Protein AF-A0A7S4N3E9-F1 (afdb_monomer_lite)

InterPro domains:
  IPR000254 Cellulose-binding domain [PS51164] (16-61)
  IPR000254 Cellulose-binding domain [PS51164] (66-111)
  IPR000254 Cellulose-binding domain [SM00236] (19-61)
  IPR000254 Cellulose-binding domain [SM00236] (69-111)

Secondary structure (DSSP, 8-state):
----------PPPTTSSBPTTSEEE-B-TT-PBTT-STT---SB-TTEEEEEEETTEEEEEEPP---SPTT-EEESB-TTS-BSSGGGT------TTEEEEEEETTEEEEEE-----------------

Foldseek 3Di:
DDDDPDPPDCWPDPQQADEAFAFQWAADPVRHIFPPDPNGHNAYTPQWGFADPDRHTTTTYGDDDQPADQFGWQWAADPVRHTQPVVVVHHNDDPPQWDFADDDNHTTTTDGPPPPPPDPPPPPDDDDD

Sequence (129 aa):
STYYSQCKADAPTPGQCSLAYAQCGGQDATGKPWGTNSTEKTCCIPGYHCSVTNKYYSGCSPDPVCTNARYGQCGGTDSKGLPWTKANDHDDCCPPSQKCVYESQYFSQCKPNITATTLQYVPVLREVA

pLDDT: mean 82.73, std 20.17, range [36.84, 98.12]

Radius of gyration: 20.87 Å; chains: 1; bounding box: 65×39×54 Å

Organism: NCBI:txid72548

Structure (mmCIF, N/CA/C/O backbone):
data_AF-A0A7S4N3E9-F1
#
_entry.id   AF-A0A7S4N3E9-F1
#
loop_
_atom_site.group_PDB
_atom_site.id
_atom_site.type_symbol
_atom_site.label_atom_id
_atom_site.label_alt_id
_atom_site.label_comp_id
_atom_site.label_asym_id
_atom_site.label_entity_id
_atom_site.label_seq_id
_atom_site.pdbx_PDB_ins_code
_atom_site.Cartn_x
_atom_site.Cartn_y
_atom_site.Cartn_z
_atom_site.occupancy
_atom_site.B_iso_or_equiv
_atom_site.auth_seq_id
_atom_site.auth_comp_id
_atom_site.auth_asym_id
_atom_site.auth_atom_id
_atom_site.pdbx_PDB_model_num
ATOM 1 N N . SER A 1 1 ? -30.203 -29.298 -11.337 1.00 44.00 1 SER A N 1
ATOM 2 C CA . SER A 1 1 ? -28.755 -29.124 -11.142 1.00 44.00 1 SER A CA 1
ATOM 3 C C . SER A 1 1 ? -28.386 -27.654 -11.156 1.00 44.00 1 SER A C 1
ATOM 5 O O . SER A 1 1 ? -28.650 -26.980 -12.140 1.00 44.00 1 SER A O 1
ATOM 7 N N . THR A 1 2 ? -27.881 -27.186 -10.010 1.00 42.59 2 THR A N 1
ATOM 8 C CA . THR A 1 2 ? -26.828 -26.166 -9.819 1.00 42.59 2 THR A CA 1
ATOM 9 C C . THR A 1 2 ? -26.803 -24.925 -10.726 1.00 42.59 2 THR A C 1
ATOM 11 O O . THR A 1 2 ? -26.042 -24.850 -11.686 1.00 42.59 2 THR A O 1
ATOM 14 N N . TYR A 1 3 ? -27.522 -23.877 -10.312 1.00 49.28 3 TYR A N 1
ATOM 15 C CA . TYR A 1 3 ? -27.168 -22.490 -10.633 1.00 49.28 3 TYR A CA 1
ATOM 16 C C . TYR A 1 3 ? -26.066 -22.034 -9.666 1.00 49.28 3 TYR A C 1
ATOM 18 O O . TYR A 1 3 ? -26.352 -21.657 -8.533 1.00 49.28 3 TYR A O 1
ATOM 26 N N . TYR A 1 4 ? -24.803 -22.104 -10.086 1.00 53.81 4 TYR A N 1
ATOM 27 C CA . TYR A 1 4 ? -23.694 -21.471 -9.368 1.00 53.81 4 TYR A CA 1
ATOM 28 C C . TYR A 1 4 ? -23.334 -20.172 -10.098 1.00 53.81 4 TYR A C 1
ATOM 30 O O . TYR A 1 4 ? -22.667 -20.190 -11.132 1.00 53.81 4 TYR A O 1
ATOM 38 N N . SER A 1 5 ? -23.831 -19.039 -9.598 1.00 60.03 5 SER A N 1
ATOM 39 C CA . SER A 1 5 ? -23.453 -17.710 -10.080 1.00 60.03 5 SER A CA 1
ATOM 40 C C . SER A 1 5 ? -22.094 -17.338 -9.492 1.00 60.03 5 SER A C 1
ATOM 42 O O . SER A 1 5 ? -22.009 -16.740 -8.420 1.00 60.03 5 SER A O 1
ATOM 44 N N . GLN A 1 6 ? -21.017 -17.724 -10.168 1.00 65.69 6 GLN A N 1
ATOM 45 C CA . GLN A 1 6 ? -19.690 -17.212 -9.837 1.00 65.69 6 GLN A CA 1
ATOM 46 C C . GLN A 1 6 ? -19.589 -15.775 -10.348 1.00 65.69 6 GLN A C 1
ATOM 48 O O . GLN A 1 6 ? -19.851 -15.509 -11.524 1.00 65.69 6 GLN A O 1
ATOM 53 N N . CYS A 1 7 ? -19.225 -14.850 -9.461 1.00 55.78 7 CYS A N 1
ATOM 54 C CA . CYS A 1 7 ? -18.885 -13.482 -9.824 1.00 55.78 7 CYS A CA 1
ATOM 55 C C . CYS A 1 7 ? -17.685 -13.537 -10.776 1.00 55.78 7 CYS A C 1
ATOM 57 O O . CYS A 1 7 ? -16.570 -13.834 -10.347 1.00 55.78 7 CYS A O 1
ATOM 59 N N . LYS A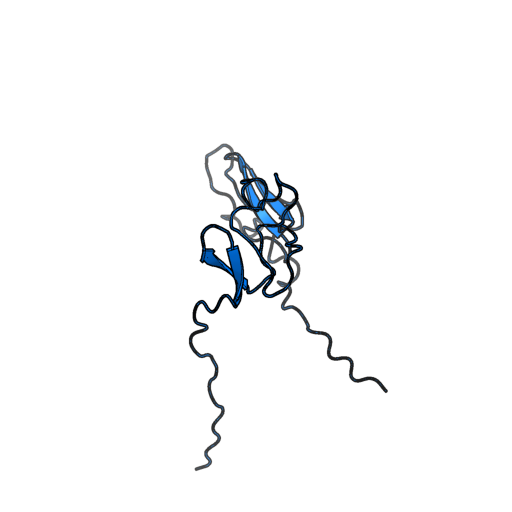 1 8 ? -17.892 -13.277 -12.071 1.00 45.22 8 LYS A N 1
ATOM 60 C CA . LYS A 1 8 ? -16.773 -12.963 -12.958 1.00 45.22 8 LYS A CA 1
ATOM 61 C C . LYS A 1 8 ? -16.251 -11.603 -12.515 1.00 45.22 8 LYS A C 1
ATOM 63 O O . LYS A 1 8 ? -16.899 -10.595 -12.765 1.00 45.22 8 LYS A O 1
ATOM 68 N N . ALA A 1 9 ? -15.128 -11.583 -11.805 1.00 51.72 9 ALA A N 1
ATOM 69 C CA . ALA A 1 9 ? -14.353 -10.359 -11.714 1.00 51.72 9 ALA A CA 1
ATOM 70 C C . ALA A 1 9 ? -13.997 -9.953 -13.150 1.00 51.72 9 ALA A C 1
ATOM 72 O O . ALA A 1 9 ? -13.551 -10.808 -13.923 1.00 51.72 9 ALA A O 1
ATOM 73 N N . ASP A 1 10 ? -14.215 -8.688 -13.503 1.00 48.03 10 ASP A N 1
ATOM 74 C CA . ASP A 1 10 ? -13.700 -8.098 -14.735 1.00 48.03 10 ASP A CA 1
ATOM 75 C C . ASP A 1 10 ? -12.171 -8.066 -14.635 1.00 48.03 10 ASP A C 1
ATOM 77 O O . ASP A 1 10 ? -11.550 -7.064 -14.283 1.00 48.03 10 ASP A O 1
ATOM 81 N N . ALA A 1 11 ? -11.544 -9.222 -14.845 1.00 53.12 11 ALA A N 1
ATOM 82 C CA . ALA A 1 11 ? -10.108 -9.304 -14.977 1.00 53.12 11 ALA A CA 1
ATOM 83 C C . ALA A 1 11 ? -9.729 -8.510 -16.236 1.00 53.12 11 ALA A C 1
ATOM 85 O O . ALA A 1 11 ? -10.369 -8.694 -17.278 1.00 53.12 11 ALA A O 1
ATOM 86 N N . PRO A 1 12 ? -8.703 -7.643 -16.178 1.00 54.03 12 PRO A N 1
ATOM 87 C CA . PRO A 1 12 ? -8.175 -7.031 -17.380 1.00 54.03 12 PRO A CA 1
ATOM 88 C C . PRO A 1 12 ? -7.803 -8.141 -18.363 1.00 54.03 12 PRO A C 1
ATOM 90 O O . PRO A 1 12 ? -7.282 -9.194 -17.980 1.00 54.03 12 PRO A O 1
ATOM 93 N N . THR A 1 13 ? -8.109 -7.905 -19.633 1.00 57.41 13 THR A N 1
ATOM 94 C CA . THR A 1 13 ? -7.823 -8.827 -20.734 1.00 57.41 13 THR A CA 1
ATOM 95 C C . THR A 1 13 ? -6.352 -9.261 -20.646 1.00 57.41 13 THR A C 1
ATOM 97 O O . THR A 1 13 ? -5.493 -8.396 -20.423 1.00 57.41 13 THR A O 1
ATOM 100 N N . PRO A 1 14 ? -6.023 -10.560 -20.801 1.00 57.16 14 PRO A N 1
ATOM 101 C CA . PRO A 1 14 ? -4.641 -11.029 -20.763 1.00 57.16 14 PRO A CA 1
ATOM 102 C C . PRO A 1 14 ? -3.727 -10.152 -21.630 1.00 57.16 14 PRO A C 1
ATOM 104 O O . PRO A 1 14 ? -3.979 -9.966 -22.818 1.00 57.16 14 PRO A O 1
ATOM 107 N N . GLY A 1 15 ? -2.692 -9.568 -21.016 1.00 68.06 15 GLY A N 1
ATOM 108 C CA . GLY A 1 15 ? -1.733 -8.685 -21.691 1.00 68.06 15 GLY A CA 1
ATOM 109 C C . GLY A 1 15 ? -2.024 -7.178 -21.627 1.00 68.06 15 GLY A C 1
ATOM 110 O O . GLY A 1 15 ? -1.258 -6.405 -22.200 1.00 68.06 15 GLY A O 1
ATOM 111 N N . GLN A 1 16 ? -3.075 -6.724 -20.934 1.00 85.69 16 GLN A N 1
ATOM 112 C CA . GLN A 1 16 ? -3.323 -5.283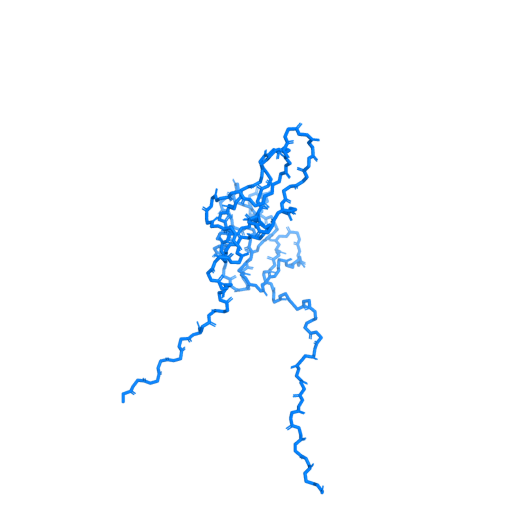 -20.747 1.00 85.69 16 GLN A CA 1
ATOM 113 C C . GLN A 1 16 ? -2.474 -4.644 -19.641 1.00 85.69 16 GLN A C 1
ATOM 115 O O . GLN A 1 16 ? -2.120 -3.474 -19.761 1.00 85.69 16 GLN A O 1
ATOM 120 N N . CYS A 1 17 ? -2.111 -5.406 -18.608 1.00 91.94 17 CYS A N 1
ATOM 121 C CA . CYS A 1 17 ? -1.322 -4.931 -17.471 1.00 91.94 17 CYS A CA 1
ATOM 122 C C . CYS A 1 17 ? -0.100 -5.819 -17.211 1.00 91.94 17 CYS A C 1
ATOM 124 O O . CYS A 1 17 ? -0.069 -6.981 -17.622 1.00 91.94 17 CYS A O 1
ATOM 126 N N . SER A 1 18 ? 0.899 -5.262 -16.524 1.00 94.31 18 SER A N 1
ATOM 127 C CA . SER A 1 18 ? 2.096 -5.975 -16.081 1.00 94.31 18 SER A CA 1
ATOM 128 C C . SER A 1 18 ? 1.734 -7.115 -15.133 1.00 94.31 18 SER A C 1
ATOM 130 O O . SER A 1 18 ? 0.832 -6.999 -14.298 1.00 94.31 18 SER A O 1
ATOM 132 N N . LEU A 1 19 ? 2.451 -8.229 -15.279 1.00 94.31 19 LEU A N 1
ATOM 133 C CA . LEU A 1 19 ? 2.299 -9.407 -14.430 1.00 94.31 19 LEU A CA 1
ATOM 134 C C . LEU A 1 19 ? 2.792 -9.138 -13.002 1.00 94.31 19 LEU A C 1
ATOM 136 O O . LEU A 1 19 ? 3.486 -8.155 -12.738 1.00 94.31 19 LEU A O 1
ATOM 140 N N . ALA A 1 20 ? 2.469 -10.060 -12.096 1.00 93.81 20 ALA A N 1
ATOM 141 C CA . ALA A 1 20 ? 3.029 -10.100 -10.752 1.00 93.81 20 ALA A CA 1
ATOM 142 C C . ALA A 1 20 ? 4.554 -9.907 -10.782 1.00 93.81 20 ALA A C 1
ATOM 144 O O . ALA A 1 20 ? 5.247 -10.575 -11.551 1.00 93.81 20 ALA A O 1
ATOM 145 N N . TYR A 1 21 ? 5.059 -8.991 -9.952 1.00 95.12 21 TYR A N 1
ATOM 146 C CA . TYR A 1 21 ? 6.481 -8.658 -9.804 1.00 95.12 21 TYR A CA 1
ATOM 147 C C . TYR A 1 21 ? 7.173 -8.064 -11.040 1.00 95.12 21 TYR A C 1
ATOM 149 O O . TYR A 1 21 ? 8.343 -7.698 -10.950 1.00 95.12 21 TYR A O 1
ATOM 157 N N . ALA A 1 22 ? 6.481 -7.924 -12.174 1.00 96.25 22 ALA A N 1
ATOM 158 C CA . ALA A 1 22 ? 7.036 -7.313 -13.375 1.00 96.25 22 ALA A CA 1
ATOM 159 C C . ALA A 1 22 ? 7.120 -5.784 -13.249 1.00 96.25 22 ALA A C 1
ATOM 161 O O . ALA A 1 22 ? 6.416 -5.167 -12.445 1.00 96.25 22 ALA A O 1
ATOM 162 N N . GLN A 1 23 ? 7.957 -5.165 -14.085 1.00 96.56 23 GLN A N 1
ATOM 163 C CA . GLN A 1 23 ? 8.088 -3.712 -14.139 1.00 96.56 23 GLN A CA 1
ATOM 164 C C . GLN A 1 23 ? 6.791 -3.054 -14.626 1.00 96.56 23 GLN A C 1
ATOM 166 O O . GLN A 1 23 ? 6.176 -3.492 -15.599 1.00 96.56 23 GLN A O 1
ATOM 171 N N . CYS A 1 24 ? 6.397 -1.979 -13.959 1.00 96.69 24 CYS A N 1
ATOM 172 C CA . CYS A 1 24 ?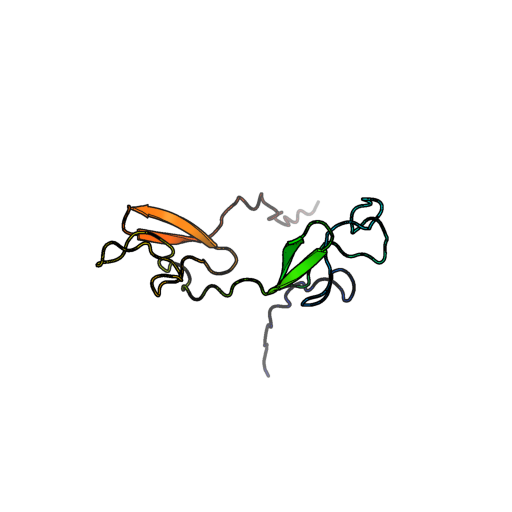 5.217 -1.172 -14.266 1.00 96.69 24 CYS A CA 1
ATOM 173 C C . CYS A 1 24 ? 5.521 0.335 -14.296 1.00 96.69 24 CYS A C 1
ATOM 175 O O . CYS A 1 24 ? 4.634 1.143 -14.552 1.00 96.69 24 CYS A O 1
ATOM 177 N N . GLY A 1 25 ? 6.764 0.741 -14.031 1.00 97.06 25 GLY A N 1
ATOM 178 C CA . GLY A 1 25 ? 7.155 2.146 -14.003 1.00 97.06 25 GLY A CA 1
ATOM 179 C C . GLY A 1 25 ? 8.664 2.346 -13.892 1.00 97.06 25 GLY A C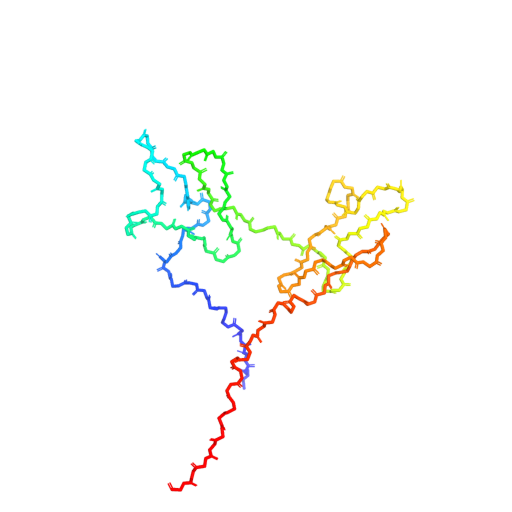 1
ATOM 180 O O . GLY A 1 25 ? 9.432 1.381 -13.845 1.00 97.06 25 GLY A O 1
ATOM 181 N N . GLY A 1 26 ? 9.077 3.612 -13.838 1.00 96.75 26 GLY A N 1
ATOM 182 C CA . GLY A 1 26 ? 10.475 4.041 -13.792 1.00 96.75 26 GLY A CA 1
ATOM 183 C C . GLY A 1 26 ? 10.860 4.881 -15.008 1.00 96.75 26 GLY A C 1
ATOM 184 O O . GLY A 1 26 ? 9.998 5.412 -15.710 1.00 96.75 26 GLY A O 1
ATOM 185 N N . GLN A 1 27 ? 12.159 4.990 -15.262 1.00 96.88 27 GLN A N 1
ATOM 186 C CA . GLN A 1 27 ? 12.722 5.648 -16.439 1.00 96.88 27 GLN A CA 1
ATOM 187 C C . GLN A 1 27 ? 13.954 4.886 -16.935 1.00 96.88 27 GLN A C 1
ATOM 189 O O . GLN A 1 27 ? 14.565 4.137 -16.174 1.00 96.88 27 GLN A O 1
ATOM 194 N N . ASP A 1 28 ? 14.348 5.092 -18.188 1.00 93.62 28 ASP A N 1
ATOM 195 C CA . ASP A 1 28 ? 15.593 4.537 -18.720 1.00 93.62 28 ASP A CA 1
ATOM 196 C C . ASP A 1 28 ? 16.827 5.409 -18.392 1.00 93.62 28 ASP A C 1
ATOM 198 O O . ASP A 1 28 ? 16.749 6.433 -17.702 1.00 93.62 28 ASP A O 1
ATOM 202 N N . ALA A 1 29 ? 18.000 5.004 -18.889 1.00 93.50 29 ALA A N 1
ATOM 203 C CA . ALA A 1 29 ? 19.258 5.725 -18.676 1.00 93.50 29 ALA A CA 1
ATOM 204 C C . ALA A 1 29 ? 19.270 7.144 -19.281 1.00 93.50 29 ALA A C 1
ATOM 206 O O . ALA A 1 29 ? 20.017 7.997 -18.806 1.00 93.50 29 ALA A O 1
ATOM 207 N N . THR A 1 30 ? 18.439 7.404 -20.294 1.00 95.00 30 THR A N 1
ATOM 208 C CA . THR A 1 30 ? 18.280 8.720 -20.933 1.00 95.00 30 THR A CA 1
ATOM 209 C C . THR A 1 30 ? 17.251 9.601 -20.220 1.00 95.00 30 THR A C 1
ATOM 211 O O . THR A 1 30 ? 17.099 10.772 -20.559 1.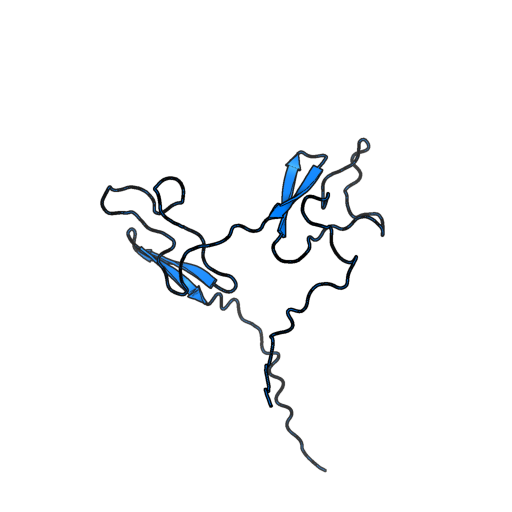00 95.00 30 THR A O 1
ATOM 214 N N . GLY A 1 31 ? 16.565 9.060 -19.207 1.00 93.00 31 GLY A N 1
ATOM 215 C CA . GLY A 1 31 ? 15.502 9.743 -18.476 1.00 93.00 31 GLY A CA 1
ATOM 216 C C . GLY A 1 31 ? 14.129 9.633 -19.134 1.00 93.00 31 GLY A C 1
ATOM 217 O O . GLY A 1 31 ? 13.194 10.300 -18.695 1.00 93.00 31 GLY A O 1
ATOM 218 N N . LYS A 1 32 ? 13.974 8.794 -20.163 1.00 94.88 32 LYS A N 1
ATOM 219 C CA . LYS A 1 32 ? 12.676 8.560 -20.794 1.00 94.88 32 LYS A CA 1
ATOM 220 C C . LYS A 1 32 ? 11.780 7.750 -19.844 1.00 94.88 32 LYS A C 1
ATOM 222 O O . LYS A 1 32 ? 12.222 6.704 -19.363 1.00 94.88 32 LYS A O 1
ATOM 227 N N . PRO A 1 33 ? 10.541 8.195 -19.569 1.00 95.56 33 PRO A N 1
ATOM 228 C CA . PRO A 1 33 ? 9.648 7.499 -18.651 1.00 95.56 33 PRO A CA 1
ATOM 229 C C . PRO A 1 33 ? 9.132 6.178 -19.237 1.00 95.56 33 PRO A C 1
ATOM 231 O O . PRO A 1 33 ? 8.880 6.057 -20.441 1.00 95.56 33 PRO A O 1
ATOM 234 N N . TRP A 1 34 ? 8.939 5.206 -18.349 1.00 94.31 34 TRP A N 1
ATOM 235 C CA . TRP A 1 34 ? 8.305 3.923 -18.640 1.00 94.31 34 TRP A CA 1
ATOM 236 C C . TRP A 1 34 ? 6.831 4.101 -19.020 1.00 94.31 34 TRP A C 1
ATOM 238 O O . TRP A 1 34 ? 6.131 4.933 -18.441 1.00 94.31 34 TRP A O 1
ATOM 248 N N . GLY A 1 35 ? 6.340 3.287 -19.955 1.00 92.00 35 GLY A N 1
ATOM 249 C CA . GLY A 1 35 ? 4.956 3.344 -20.434 1.00 92.00 35 GLY A CA 1
ATOM 250 C C . GLY A 1 35 ? 4.767 4.202 -21.679 1.00 92.00 35 GLY A C 1
ATOM 251 O O . GLY A 1 35 ? 3.643 4.568 -22.012 1.00 92.00 35 GLY A O 1
ATOM 252 N N . THR A 1 36 ? 5.857 4.549 -22.359 1.00 90.81 36 THR A N 1
ATOM 253 C CA . THR A 1 36 ? 5.818 5.329 -23.603 1.00 90.81 36 THR A CA 1
ATOM 254 C C . THR A 1 36 ? 5.871 4.437 -24.843 1.00 90.81 36 THR A C 1
ATOM 256 O O . THR A 1 36 ? 5.599 4.908 -25.947 1.00 90.81 36 THR A O 1
ATOM 259 N N . ASN A 1 37 ? 6.182 3.146 -24.685 1.00 87.19 37 ASN A N 1
ATOM 260 C CA . ASN A 1 37 ? 6.045 2.130 -25.727 1.00 87.19 37 ASN A CA 1
ATOM 261 C C . ASN A 1 37 ? 4.774 1.286 -25.517 1.00 87.19 37 ASN A C 1
ATOM 263 O O . ASN A 1 37 ? 4.433 0.924 -24.399 1.00 87.19 37 ASN A O 1
ATOM 267 N N . SER A 1 38 ? 4.114 0.889 -26.606 1.00 85.94 38 SER A N 1
ATOM 268 C CA . SER A 1 38 ? 2.956 -0.023 -26.622 1.00 85.94 38 SER A CA 1
ATOM 269 C C . SER A 1 38 ? 3.159 -1.357 -25.876 1.00 85.94 38 SER A C 1
ATOM 271 O O . SER A 1 38 ? 2.191 -1.958 -25.388 1.00 85.94 38 SER A O 1
ATOM 273 N N . THR A 1 39 ? 4.406 -1.828 -25.772 1.00 87.62 39 THR A N 1
ATOM 274 C CA . THR A 1 39 ? 4.772 -3.053 -25.046 1.00 87.62 39 THR A CA 1
ATOM 275 C C . THR A 1 39 ? 4.950 -2.830 -23.546 1.00 87.62 39 THR A C 1
ATOM 277 O O . THR A 1 39 ? 4.854 -3.784 -22.779 1.00 87.62 39 THR A O 1
ATOM 280 N N . GLU A 1 40 ? 5.187 -1.591 -23.115 1.00 91.94 40 GLU A N 1
ATOM 281 C CA . GLU A 1 40 ? 5.351 -1.227 -21.710 1.00 91.94 40 GLU A CA 1
ATOM 282 C C . GLU A 1 40 ? 3.977 -1.019 -21.083 1.00 91.94 40 GLU A C 1
ATOM 284 O O . GLU A 1 40 ? 3.161 -0.233 -21.566 1.00 91.94 40 GLU A O 1
ATOM 289 N N . LYS A 1 41 ? 3.702 -1.737 -19.997 1.00 94.69 41 LYS A N 1
ATOM 290 C CA . LYS A 1 41 ? 2.453 -1.587 -19.251 1.00 94.69 41 LYS A CA 1
ATOM 291 C C . LYS A 1 41 ? 2.725 -0.794 -17.981 1.00 94.69 41 LYS A C 1
ATOM 293 O O . LYS A 1 41 ? 3.755 -0.984 -17.338 1.00 94.69 41 LYS A O 1
ATOM 298 N N . THR A 1 42 ? 1.806 0.110 -17.652 1.00 94.00 42 THR A N 1
ATOM 299 C CA . THR A 1 42 ? 1.886 0.998 -16.478 1.00 94.00 42 THR A CA 1
ATOM 300 C C . THR A 1 42 ? 0.904 0.624 -15.370 1.00 94.00 42 THR A C 1
ATOM 302 O O . THR A 1 42 ? 0.965 1.166 -14.270 1.00 94.00 42 THR A O 1
ATOM 305 N N . CYS A 1 43 ? 0.004 -0.321 -15.643 1.00 92.56 43 CYS A N 1
ATOM 306 C CA . CYS A 1 43 ? -0.892 -0.931 -14.668 1.00 92.56 43 CYS A CA 1
ATOM 307 C C . CYS A 1 43 ? -0.408 -2.332 -14.284 1.00 92.56 43 CYS A C 1
ATOM 309 O O . CYS A 1 43 ? 0.357 -2.953 -15.024 1.00 92.56 43 CYS A O 1
ATOM 311 N N . CYS A 1 44 ? -0.899 -2.845 -13.158 1.00 93.88 44 CYS A N 1
ATOM 312 C CA . CYS A 1 44 ? -0.666 -4.210 -12.691 1.00 93.88 44 CYS A CA 1
ATOM 313 C C . CYS A 1 44 ? -1.949 -5.042 -12.797 1.00 93.88 44 CYS A C 1
ATOM 315 O O . CYS A 1 44 ? -3.054 -4.499 -12.811 1.00 93.88 44 CYS A O 1
ATOM 317 N N . ILE A 1 45 ? -1.804 -6.361 -12.916 1.00 90.56 45 ILE A N 1
ATOM 318 C CA . ILE A 1 45 ? -2.937 -7.292 -12.809 1.00 90.56 45 ILE A CA 1
ATOM 319 C C . ILE A 1 45 ? -3.660 -7.149 -11.449 1.00 90.56 45 ILE A C 1
ATOM 321 O O . ILE A 1 45 ? -3.046 -6.687 -10.488 1.00 90.56 45 ILE A O 1
ATOM 325 N N . PRO A 1 46 ? -4.941 -7.554 -11.327 1.00 85.06 46 PRO A N 1
ATOM 326 C CA . PRO A 1 46 ? -5.687 -7.430 -10.076 1.00 85.06 46 PRO A CA 1
ATOM 327 C C . PRO A 1 46 ? -4.994 -8.13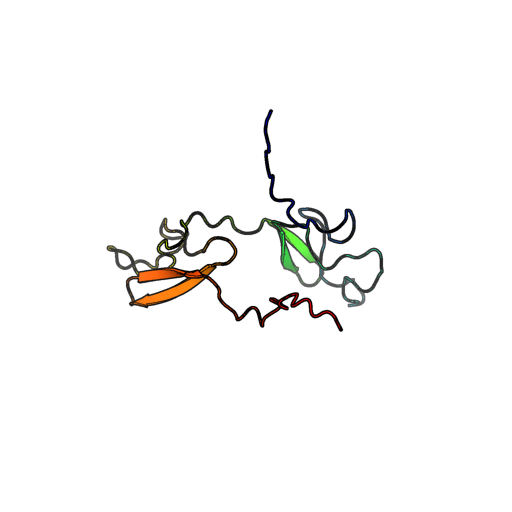3 -8.905 1.00 85.06 46 PRO A C 1
ATOM 329 O O . PRO A 1 46 ? -4.461 -9.233 -9.065 1.00 85.06 46 PRO A O 1
ATOM 332 N N . GLY A 1 47 ? -5.035 -7.505 -7.728 1.00 85.25 47 GLY A N 1
ATOM 333 C CA . GLY A 1 47 ? -4.325 -7.967 -6.533 1.00 85.25 47 GLY A CA 1
ATOM 334 C C . GLY A 1 47 ? -2.863 -7.518 -6.466 1.00 85.25 47 GLY A C 1
ATOM 335 O O . GLY A 1 47 ? -2.133 -7.992 -5.597 1.00 85.25 47 GLY A O 1
ATOM 336 N N . TYR A 1 48 ? -2.429 -6.644 -7.378 1.00 92.56 48 TYR A N 1
ATOM 337 C CA . TYR A 1 48 ? -1.113 -6.016 -7.379 1.00 92.56 48 TYR A CA 1
ATOM 338 C C . TYR A 1 48 ? -1.233 -4.513 -7.664 1.00 92.56 48 TYR A C 1
ATOM 340 O O . TYR A 1 48 ? -2.031 -4.090 -8.503 1.00 92.56 48 TYR A O 1
ATOM 348 N N . HIS A 1 49 ? -0.345 -3.721 -7.066 1.00 91.56 49 HIS A N 1
ATOM 349 C CA . HIS A 1 49 ? -0.180 -2.294 -7.339 1.00 91.56 49 HIS A CA 1
ATOM 350 C C . HIS A 1 49 ? 1.249 -1.984 -7.782 1.00 91.56 49 HIS A C 1
ATOM 352 O O . HIS A 1 49 ? 2.207 -2.675 -7.427 1.00 91.56 49 HIS A O 1
ATOM 358 N N . CYS A 1 50 ? 1.405 -0.913 -8.559 1.00 95.75 50 CYS A N 1
ATOM 359 C CA . CYS A 1 50 ? 2.719 -0.472 -9.004 1.00 95.75 50 CYS A CA 1
ATOM 360 C C . CYS A 1 50 ? 3.440 0.275 -7.876 1.00 95.75 50 CYS A C 1
ATOM 362 O O . CYS A 1 50 ? 3.033 1.374 -7.500 1.00 95.75 50 CYS A O 1
ATOM 364 N N . SER A 1 51 ? 4.505 -0.315 -7.334 1.00 96.00 51 SER A N 1
ATOM 365 C CA . SER A 1 51 ? 5.276 0.242 -6.222 1.00 96.00 51 SER A CA 1
ATOM 366 C C . SER A 1 51 ? 6.638 0.744 -6.697 1.00 96.00 51 SER A C 1
ATOM 368 O O . SER A 1 51 ? 7.390 0.021 -7.358 1.00 96.00 51 SER A O 1
ATOM 370 N N . VAL A 1 52 ? 6.962 1.998 -6.374 1.00 96.44 52 VAL A N 1
ATOM 371 C CA . VAL A 1 52 ? 8.247 2.615 -6.727 1.00 96.44 52 VAL A CA 1
ATOM 372 C C . VAL A 1 52 ? 9.353 2.009 -5.871 1.00 96.44 52 VAL A C 1
ATOM 374 O O . VAL A 1 52 ? 9.319 2.106 -4.649 1.00 96.44 52 VAL A O 1
ATOM 377 N N . THR A 1 53 ? 10.361 1.419 -6.512 1.00 96.06 53 THR A N 1
ATOM 378 C CA . THR A 1 53 ? 11.568 0.935 -5.818 1.00 96.06 53 THR A CA 1
ATOM 379 C C . THR A 1 53 ? 12.698 1.952 -5.920 1.00 96.06 53 THR A C 1
ATOM 381 O O . THR A 1 53 ? 13.401 2.221 -4.951 1.00 96.06 53 THR A O 1
ATOM 384 N N . ASN A 1 54 ? 12.896 2.524 -7.106 1.00 96.25 54 ASN A N 1
ATOM 385 C CA . ASN A 1 54 ? 13.862 3.586 -7.361 1.00 96.25 54 ASN A CA 1
ATOM 386 C C . ASN A 1 54 ? 13.466 4.344 -8.639 1.00 96.25 54 ASN A C 1
ATOM 388 O O . ASN A 1 54 ? 12.487 3.994 -9.294 1.00 96.25 54 ASN A O 1
ATOM 392 N N . LYS A 1 55 ? 14.238 5.368 -9.029 1.00 97.19 55 LYS A N 1
ATOM 393 C CA . LYS A 1 55 ? 13.926 6.171 -10.227 1.00 97.19 55 LYS A CA 1
ATOM 394 C C . LYS A 1 55 ? 13.832 5.356 -11.523 1.00 97.19 55 LYS A C 1
ATOM 396 O O . LYS A 1 55 ? 13.085 5.737 -12.413 1.00 97.19 55 LYS A O 1
ATOM 401 N N . TYR A 1 56 ? 14.565 4.252 -11.638 1.00 97.25 56 TYR A N 1
ATOM 402 C CA . TYR A 1 56 ? 14.617 3.430 -12.848 1.00 97.25 56 TYR A CA 1
ATOM 403 C C . TYR A 1 56 ? 13.597 2.290 -12.846 1.00 97.25 56 TYR A C 1
ATOM 405 O O . TYR A 1 56 ? 13.342 1.709 -13.897 1.00 97.25 56 TYR A O 1
ATOM 413 N N . TYR A 1 57 ? 13.013 1.966 -11.690 1.00 96.69 57 TYR A N 1
ATOM 414 C CA . TYR A 1 57 ? 12.178 0.785 -11.537 1.00 96.69 57 TYR A CA 1
ATOM 415 C C . TYR A 1 57 ? 11.038 0.989 -10.540 1.00 96.69 57 TYR A C 1
ATOM 417 O O . TYR A 1 57 ? 11.250 1.258 -9.351 1.00 96.69 57 TYR A O 1
ATOM 425 N N . SER A 1 58 ? 9.833 0.723 -11.030 1.00 98.12 58 SER A N 1
ATOM 426 C CA . SER A 1 58 ? 8.663 0.398 -10.222 1.00 98.12 58 SER A CA 1
ATOM 427 C C . SER A 1 58 ? 8.178 -0.993 -10.607 1.00 98.12 58 SER A C 1
ATOM 429 O O . SER A 1 58 ? 8.062 -1.286 -11.798 1.00 98.12 58 SER A O 1
ATOM 431 N N . GLY A 1 59 ? 7.889 -1.840 -9.623 1.00 96.88 59 GLY A N 1
ATOM 432 C CA . GLY A 1 59 ? 7.435 -3.215 -9.836 1.00 96.88 59 GLY A CA 1
ATOM 433 C C . GLY A 1 59 ? 6.013 -3.434 -9.336 1.00 96.88 59 GLY A C 1
ATOM 434 O O . GLY A 1 59 ? 5.562 -2.751 -8.416 1.00 96.88 59 GLY A O 1
ATOM 435 N N . CYS A 1 60 ? 5.308 -4.396 -9.929 1.00 97.06 60 CYS A N 1
ATOM 436 C CA . CYS A 1 60 ? 4.012 -4.841 -9.434 1.00 97.06 60 CYS A CA 1
ATOM 437 C C . CYS A 1 60 ? 4.188 -5.617 -8.128 1.00 97.06 60 CYS A C 1
ATOM 439 O O . CYS A 1 60 ? 4.579 -6.785 -8.137 1.00 97.06 60 CYS A O 1
ATOM 441 N N . SER A 1 61 ? 3.875 -4.974 -7.010 1.00 95.69 61 SER A N 1
ATOM 442 C CA . SER A 1 61 ? 3.897 -5.573 -5.677 1.00 95.69 61 SER A CA 1
ATOM 443 C C . SER A 1 61 ? 2.504 -6.080 -5.304 1.00 95.69 61 SER A C 1
ATOM 445 O O . SER A 1 61 ? 1.524 -5.448 -5.698 1.00 95.69 61 SER A O 1
ATOM 447 N N . PRO A 1 62 ? 2.386 -7.197 -4.561 1.00 92.38 62 PRO A N 1
ATOM 448 C CA . PRO A 1 62 ? 1.094 -7.674 -4.086 1.00 92.38 62 PRO A CA 1
ATOM 449 C C . PRO A 1 62 ? 0.367 -6.586 -3.300 1.00 92.38 62 PRO A C 1
ATOM 451 O O . PRO A 1 62 ? 0.978 -5.898 -2.475 1.00 92.38 62 PRO A O 1
ATOM 454 N N . ASP A 1 63 ? -0.933 -6.450 -3.533 1.00 86.31 63 ASP A N 1
ATOM 455 C CA . ASP A 1 63 ? -1.771 -5.595 -2.706 1.00 86.31 63 ASP A CA 1
ATOM 456 C C . ASP A 1 63 ? -1.745 -6.097 -1.259 1.00 86.31 63 ASP A C 1
ATOM 458 O O . ASP A 1 63 ? -1.795 -7.311 -1.020 1.00 86.31 63 ASP A O 1
ATOM 462 N N . PRO A 1 64 ? -1.650 -5.190 -0.271 1.00 80.88 64 PRO A N 1
ATOM 463 C CA . PRO A 1 64 ? -1.713 -5.589 1.121 1.00 80.88 64 PRO A CA 1
ATOM 464 C C . PRO A 1 64 ? -3.043 -6.300 1.382 1.00 80.88 64 PRO A C 1
ATOM 466 O O . PRO A 1 64 ? -4.121 -5.772 1.113 1.00 80.88 64 PRO A O 1
ATOM 469 N N . VAL A 1 65 ? -2.960 -7.521 1.913 1.00 82.19 65 VAL A N 1
ATOM 470 C CA . VAL A 1 65 ? -4.143 -8.246 2.374 1.00 82.19 65 VAL A CA 1
ATOM 471 C C . VAL A 1 65 ? -4.558 -7.651 3.708 1.00 82.19 65 VAL A C 1
ATOM 473 O O . VAL A 1 65 ? -3.841 -7.774 4.701 1.00 82.19 65 VAL A O 1
ATOM 476 N N . CYS A 1 66 ? -5.719 -7.010 3.703 1.00 85.62 66 CYS A N 1
ATOM 477 C CA . CYS A 1 66 ? -6.322 -6.400 4.876 1.00 85.62 66 CYS A CA 1
ATOM 478 C C . CYS A 1 66 ? -7.144 -7.474 5.589 1.00 85.62 66 CYS A C 1
ATOM 480 O O . CYS A 1 66 ? -8.125 -7.984 5.043 1.00 85.62 66 CYS A O 1
ATOM 482 N N . THR A 1 67 ? -6.696 -7.862 6.778 1.00 88.94 67 THR A N 1
ATOM 483 C CA . THR A 1 67 ? -7.279 -8.936 7.594 1.00 88.94 67 THR A CA 1
ATOM 484 C C . THR A 1 67 ? -8.468 -8.468 8.425 1.00 88.94 67 THR A C 1
ATOM 486 O O . THR A 1 67 ? -9.260 -9.296 8.878 1.00 88.94 67 THR A O 1
ATOM 489 N N . ASN A 1 68 ? -8.646 -7.152 8.577 1.00 92.44 68 ASN A N 1
ATOM 490 C CA . ASN A 1 68 ? -9.821 -6.596 9.232 1.00 92.44 68 ASN A CA 1
ATOM 491 C C . ASN A 1 68 ? -11.105 -7.046 8.542 1.00 92.44 68 ASN A C 1
ATOM 493 O O . ASN A 1 68 ? -11.237 -7.013 7.319 1.00 92.44 68 ASN A O 1
ATOM 497 N N . ALA A 1 69 ? -12.098 -7.412 9.346 1.00 91.31 69 ALA A N 1
ATOM 498 C CA . ALA A 1 69 ? -13.432 -7.677 8.840 1.00 91.31 69 ALA A CA 1
ATOM 499 C C . ALA A 1 69 ? -14.062 -6.404 8.249 1.00 91.31 69 ALA A C 1
ATOM 501 O O . ALA A 1 69 ? -13.682 -5.272 8.562 1.00 91.31 69 ALA A O 1
ATOM 502 N N . ARG A 1 70 ? -15.109 -6.586 7.438 1.00 91.94 70 ARG A N 1
ATOM 503 C CA . ARG A 1 70 ? -16.018 -5.484 7.096 1.00 91.94 70 ARG A CA 1
ATOM 504 C C . ARG A 1 70 ? -16.538 -4.865 8.394 1.00 91.94 70 ARG A C 1
ATOM 506 O O . ARG A 1 70 ? -16.996 -5.610 9.255 1.00 91.94 70 ARG A O 1
ATOM 513 N N . TYR A 1 71 ? -16.489 -3.537 8.517 1.00 94.75 71 TYR A N 1
ATOM 514 C CA . TYR A 1 71 ? -16.858 -2.834 9.760 1.00 94.75 71 TYR A CA 1
ATOM 515 C C . TYR A 1 71 ? -15.949 -3.112 10.968 1.00 94.75 71 TYR A C 1
ATOM 517 O O . TYR A 1 71 ? -16.285 -2.721 12.086 1.00 94.75 71 TYR A O 1
ATOM 525 N N . GLY A 1 72 ? -14.792 -3.745 10.750 1.00 96.06 72 GLY A N 1
ATOM 526 C CA . GLY A 1 72 ? -13.758 -3.928 11.763 1.00 96.06 72 GLY A CA 1
ATOM 527 C C . GLY A 1 72 ? -13.046 -2.623 12.126 1.00 96.06 72 GLY A C 1
ATOM 528 O O . GLY A 1 72 ? -13.154 -1.615 11.418 1.00 96.06 72 GLY A O 1
ATOM 529 N N . GLN A 1 73 ? -12.321 -2.657 13.243 1.00 97.56 73 GLN A N 1
ATOM 530 C CA . GLN A 1 73 ? -11.463 -1.561 13.676 1.00 97.56 73 GLN A CA 1
ATOM 531 C C . GLN A 1 73 ? -10.224 -1.472 12.784 1.00 97.56 73 GLN A C 1
ATOM 533 O O . GLN A 1 73 ? -9.590 -2.482 12.519 1.00 97.56 73 GLN A O 1
ATOM 538 N N . CYS A 1 74 ? -9.871 -0.266 12.355 1.00 96.69 74 CYS A N 1
ATOM 539 C CA . CYS A 1 74 ? -8.749 -0.003 11.447 1.00 96.69 74 CYS A CA 1
ATOM 540 C C . CYS A 1 74 ? -7.860 1.153 11.911 1.00 96.69 74 CYS A C 1
ATOM 542 O O . CYS A 1 74 ? -7.063 1.683 11.146 1.00 96.69 74 CYS A O 1
ATOM 544 N N . GLY A 1 75 ? -8.034 1.601 13.150 1.00 97.19 75 GLY A N 1
ATOM 545 C CA . GLY A 1 75 ? -7.283 2.723 13.683 1.00 97.19 75 GLY A CA 1
ATOM 546 C C . GLY A 1 75 ? -7.678 3.058 15.113 1.00 97.19 75 GLY A C 1
ATOM 547 O O . GLY A 1 75 ? -8.625 2.496 15.675 1.00 97.19 75 GLY A O 1
ATOM 548 N N . GLY A 1 76 ? -6.949 4.015 15.678 1.00 97.50 76 GLY A N 1
ATOM 549 C CA . GLY A 1 76 ? -7.045 4.423 17.075 1.00 97.50 76 GLY A CA 1
ATOM 550 C C . GLY A 1 76 ? -5.816 4.004 17.879 1.00 97.50 76 GLY A C 1
ATOM 551 O O . GLY A 1 76 ? -4.775 3.667 17.316 1.00 97.50 76 GLY A O 1
ATOM 552 N N . THR A 1 77 ? -5.962 4.028 19.195 1.00 98.12 77 THR A N 1
ATOM 553 C CA . THR A 1 77 ? -4.936 3.647 20.166 1.00 98.12 77 THR A CA 1
ATOM 554 C C . THR A 1 77 ? -5.456 2.499 21.024 1.00 98.12 77 THR A C 1
ATOM 556 O O . THR A 1 77 ? -6.602 2.541 21.473 1.00 98.12 77 THR A O 1
ATOM 559 N N . ASP A 1 78 ? -4.628 1.483 21.251 1.00 96.56 78 ASP A N 1
ATOM 560 C CA . ASP A 1 78 ? -4.988 0.309 22.042 1.00 96.56 78 ASP A CA 1
ATOM 561 C C . ASP A 1 78 ? -4.918 0.555 23.564 1.00 96.56 78 ASP A C 1
ATOM 563 O O . ASP A 1 78 ? -4.600 1.646 24.046 1.00 96.56 78 ASP A O 1
ATOM 567 N N . SER A 1 79 ? -5.212 -0.483 24.351 1.00 96.00 79 SER A N 1
ATOM 568 C CA . SER A 1 79 ? -5.200 -0.420 25.819 1.00 96.00 79 SER A CA 1
ATOM 569 C C . SER A 1 79 ? -3.814 -0.194 26.436 1.00 96.00 79 SER A C 1
ATOM 571 O O . SER A 1 79 ? -3.727 0.157 27.612 1.00 96.00 79 SER A O 1
ATOM 573 N N . LYS A 1 80 ? -2.736 -0.377 25.666 1.00 96.75 80 LYS A N 1
ATOM 574 C CA . LYS A 1 80 ? -1.350 -0.111 26.072 1.00 96.75 80 LYS A CA 1
ATOM 575 C C . LYS A 1 80 ? -0.900 1.297 25.676 1.00 96.75 80 LYS A C 1
ATOM 577 O O . LYS A 1 80 ? 0.243 1.661 25.942 1.00 96.75 80 LYS A O 1
ATOM 582 N N . GLY A 1 81 ? -1.771 2.086 25.045 1.00 96.62 81 GLY A N 1
ATOM 583 C CA . GLY A 1 81 ? -1.414 3.398 24.518 1.00 96.62 81 GLY A CA 1
ATOM 584 C C . GLY A 1 81 ? -0.662 3.332 23.185 1.00 96.62 81 GLY A C 1
ATOM 585 O O . GLY A 1 81 ? -0.073 4.335 22.785 1.00 96.62 81 GLY A O 1
ATOM 586 N N . LEU A 1 82 ? -0.657 2.182 22.501 1.00 97.62 82 LEU A N 1
ATOM 587 C CA . LEU A 1 82 ? 0.050 1.998 21.236 1.00 97.62 82 LEU A CA 1
ATOM 588 C C . LEU A 1 82 ? -0.878 2.246 20.035 1.00 97.62 82 LEU A C 1
ATOM 590 O O . LEU A 1 82 ? -2.060 1.899 20.090 1.00 97.62 82 LEU A O 1
ATOM 594 N N . PRO A 1 83 ? -0.369 2.820 18.928 1.00 97.50 83 PRO A N 1
ATOM 595 C CA . PRO A 1 83 ? -1.152 2.990 17.708 1.00 97.50 83 PRO A CA 1
ATOM 596 C C . PRO A 1 83 ? -1.662 1.655 17.154 1.00 97.50 83 PRO A C 1
ATOM 598 O O . PRO A 1 83 ? -0.896 0.696 17.034 1.00 97.50 83 PRO A O 1
ATOM 601 N N . TRP A 1 84 ? -2.924 1.614 16.734 1.00 96.12 84 TRP A N 1
ATOM 602 C CA . TRP A 1 84 ? -3.542 0.468 16.069 1.00 96.12 84 TRP A CA 1
ATOM 603 C C . TRP A 1 84 ? -2.956 0.292 14.664 1.00 96.12 84 TRP A C 1
ATOM 605 O O . TRP A 1 84 ? -3.476 0.846 13.703 1.00 96.12 84 TRP A O 1
ATOM 615 N N . THR A 1 85 ? -1.829 -0.414 14.560 1.00 94.44 85 THR A N 1
ATOM 616 C CA . THR A 1 85 ? -1.090 -0.663 13.311 1.00 94.44 85 THR A CA 1
ATOM 617 C C . THR A 1 85 ? -0.441 -2.046 13.331 1.00 94.44 85 THR A C 1
ATOM 619 O O . THR A 1 85 ? -0.279 -2.647 14.398 1.00 94.44 85 THR A O 1
ATOM 622 N N . LYS A 1 86 ? 0.039 -2.505 12.168 1.00 91.31 86 LYS A N 1
ATOM 623 C CA . LYS A 1 86 ? 0.733 -3.798 12.010 1.00 91.31 86 LYS A CA 1
ATOM 624 C C . LYS A 1 86 ? 1.996 -3.958 12.847 1.00 91.31 86 LYS A C 1
ATOM 626 O O . LYS A 1 86 ? 2.357 -5.077 13.190 1.00 91.31 86 LYS A O 1
ATOM 631 N N . ALA A 1 87 ? 2.649 -2.853 13.203 1.00 93.75 87 ALA A N 1
ATOM 632 C CA . ALA A 1 87 ? 3.810 -2.867 14.089 1.00 93.75 87 ALA A CA 1
ATOM 633 C C . ALA A 1 87 ? 3.452 -3.194 15.552 1.00 93.75 87 ALA A C 1
ATOM 635 O O . ALA A 1 87 ? 4.334 -3.577 16.313 1.00 93.75 87 ALA A O 1
ATOM 636 N N . ASN A 1 88 ? 2.178 -3.048 15.931 1.00 94.88 88 ASN A N 1
ATOM 637 C CA . ASN A 1 88 ? 1.668 -3.279 17.284 1.00 94.88 88 ASN A CA 1
ATOM 638 C C . ASN A 1 88 ? 0.636 -4.422 17.319 1.00 94.88 88 ASN A C 1
ATOM 640 O O . ASN A 1 88 ? -0.284 -4.383 18.127 1.00 94.88 88 ASN A O 1
ATOM 644 N N . ASP A 1 89 ? 0.779 -5.417 16.437 1.00 93.06 89 ASP A N 1
ATOM 645 C CA . ASP A 1 89 ? -0.087 -6.606 16.340 1.00 93.06 89 ASP A CA 1
ATOM 646 C C . ASP A 1 89 ? -1.564 -6.327 15.993 1.00 93.06 89 ASP A C 1
ATOM 648 O O . ASP A 1 89 ? -2.444 -7.141 16.275 1.00 93.06 89 ASP A O 1
ATOM 652 N N . HIS A 1 90 ? -1.838 -5.206 15.321 1.00 93.00 90 HIS A N 1
ATOM 653 C CA . HIS A 1 90 ? -3.167 -4.854 14.809 1.00 93.00 90 HIS A CA 1
ATOM 654 C C . HIS A 1 90 ? -3.154 -4.738 13.283 1.00 93.00 90 HIS A C 1
ATOM 656 O O . HIS A 1 90 ? -2.102 -4.582 12.679 1.00 93.00 90 HIS A O 1
ATOM 662 N N . ASP A 1 91 ? -4.306 -4.768 12.624 1.00 93.00 91 ASP A N 1
ATOM 663 C CA . ASP A 1 91 ? -4.389 -4.407 11.204 1.00 93.00 91 ASP A CA 1
ATOM 664 C C . ASP A 1 91 ? -5.047 -3.028 11.082 1.00 93.00 91 ASP A C 1
ATOM 666 O O . ASP A 1 91 ? -6.089 -2.770 11.685 1.00 93.00 91 ASP A O 1
ATOM 670 N N . ASP A 1 92 ? -4.424 -2.117 10.345 1.00 93.00 92 ASP A N 1
ATOM 671 C CA . ASP A 1 92 ? -4.903 -0.757 10.074 1.00 93.00 92 ASP A CA 1
ATOM 672 C C . ASP A 1 92 ? -5.507 -0.612 8.670 1.00 93.00 92 ASP A C 1
ATOM 674 O O . ASP A 1 92 ? -6.016 0.447 8.299 1.00 93.00 92 ASP A O 1
ATOM 678 N N . CYS A 1 93 ? -5.511 -1.688 7.883 1.00 91.81 93 CYS A N 1
ATOM 679 C CA . CYS A 1 93 ? -6.088 -1.692 6.551 1.00 91.81 93 CYS A CA 1
ATOM 680 C C . CYS A 1 93 ? -7.561 -2.130 6.548 1.00 91.81 93 CYS A C 1
ATOM 682 O O . CYS A 1 93 ? -7.989 -2.955 7.349 1.00 91.81 93 CYS A O 1
ATOM 684 N N . CYS A 1 94 ? -8.350 -1.640 5.589 1.00 92.50 94 CYS A N 1
ATOM 685 C CA . CYS A 1 94 ? -9.720 -2.096 5.356 1.00 92.50 94 CYS A CA 1
ATOM 686 C C . CYS A 1 94 ? -9.838 -2.976 4.106 1.00 92.50 94 CYS A C 1
ATOM 688 O O . CYS A 1 94 ? -9.125 -2.741 3.131 1.00 92.50 94 CYS A O 1
ATOM 690 N N . PRO A 1 95 ? -10.778 -3.942 4.081 1.00 89.00 95 PRO A N 1
ATOM 691 C CA . PRO A 1 95 ? -11.079 -4.711 2.877 1.00 89.00 95 PRO A CA 1
ATOM 692 C C . PRO A 1 95 ? -11.404 -3.829 1.660 1.00 89.00 95 PRO A C 1
ATOM 694 O O . PRO A 1 95 ? -11.837 -2.682 1.828 1.00 89.00 95 PRO A O 1
ATOM 697 N N . PRO A 1 96 ? -11.307 -4.378 0.432 1.00 82.69 96 PRO A N 1
ATOM 698 C CA . PRO A 1 96 ? -11.714 -3.674 -0.779 1.00 82.69 96 PRO A CA 1
ATOM 699 C C . PRO A 1 96 ? -13.110 -3.043 -0.663 1.00 82.69 96 PRO A C 1
ATOM 701 O O . PRO A 1 96 ? -14.014 -3.592 -0.027 1.00 82.69 96 PRO A O 1
ATOM 704 N N . SER A 1 97 ? -13.278 -1.876 -1.292 1.00 83.81 97 SER A N 1
ATOM 705 C CA . SER A 1 97 ? -14.497 -1.046 -1.241 1.00 83.81 97 SER A CA 1
ATOM 706 C C . SER A 1 97 ? -14.832 -0.441 0.131 1.00 83.81 97 SER A C 1
ATOM 708 O O . SER A 1 97 ? -15.911 0.135 0.292 1.00 83.81 97 SER A O 1
ATOM 710 N N . GLN A 1 98 ? -13.930 -0.514 1.113 1.00 91.62 98 GLN A N 1
ATOM 711 C CA . GLN A 1 98 ? -14.054 0.187 2.392 1.00 91.62 98 GLN A CA 1
ATOM 712 C C . GLN A 1 98 ? -12.922 1.198 2.586 1.00 91.62 98 GLN A C 1
ATOM 714 O O . GLN A 1 98 ? -11.866 1.107 1.967 1.00 91.62 98 GLN A O 1
ATOM 719 N N . LYS A 1 99 ? -13.167 2.198 3.429 1.00 92.62 99 LYS A N 1
ATOM 720 C CA . LYS A 1 99 ? -12.166 3.155 3.900 1.00 92.62 99 LYS A CA 1
ATOM 721 C C . LYS A 1 99 ? -12.176 3.181 5.418 1.00 92.62 99 LYS A C 1
ATOM 723 O O . LYS A 1 99 ? -13.238 3.020 6.023 1.00 92.62 99 LYS A O 1
ATOM 728 N N . CYS A 1 100 ? -11.016 3.412 6.020 1.00 95.12 100 CYS A N 1
ATOM 729 C CA . CYS A 1 100 ? -10.945 3.617 7.455 1.00 95.12 100 CYS A CA 1
ATOM 730 C C . CYS A 1 100 ? -11.506 5.000 7.801 1.00 95.12 100 CYS A C 1
ATOM 732 O O . CYS A 1 100 ? -11.022 6.015 7.300 1.00 95.12 100 CYS A O 1
ATOM 734 N N . VAL A 1 101 ? -12.567 5.045 8.604 1.00 96.50 101 VAL A N 1
ATOM 735 C CA . VAL A 1 101 ? -13.228 6.282 9.026 1.00 96.50 101 VAL A CA 1
ATOM 736 C C . VAL A 1 101 ? -12.936 6.516 10.497 1.00 96.50 101 VAL A C 1
ATOM 738 O O . VAL A 1 101 ? -13.271 5.684 11.339 1.00 96.50 101 VAL A O 1
ATOM 741 N N . TYR A 1 102 ? -12.331 7.664 10.791 1.00 96.81 102 TYR A N 1
ATOM 742 C CA . TYR A 1 102 ? -12.083 8.110 12.156 1.00 96.81 102 TYR A CA 1
ATOM 743 C C . TYR A 1 102 ? -13.395 8.281 12.929 1.00 96.81 102 TYR A C 1
ATOM 745 O O . TYR A 1 102 ? -14.320 8.931 12.437 1.00 96.81 102 TYR A O 1
ATOM 753 N N . GLU A 1 103 ? -13.457 7.739 14.145 1.00 97.00 103 GLU A N 1
ATOM 754 C CA . GLU A 1 103 ? -14.580 7.962 15.066 1.00 97.00 103 GLU A CA 1
ATOM 755 C C . GLU A 1 103 ? -14.127 8.580 16.388 1.00 97.00 103 GLU A C 1
ATOM 757 O O . GLU A 1 103 ? -14.791 9.462 16.927 1.00 97.00 103 GLU A O 1
ATOM 762 N N . SER A 1 104 ? -12.989 8.135 16.913 1.00 97.81 104 SER A N 1
ATOM 763 C CA . SER A 1 104 ? -12.380 8.674 18.122 1.00 97.81 104 SER A CA 1
ATOM 764 C C . SER A 1 104 ? -10.881 8.377 18.163 1.00 97.81 104 SER A C 1
ATOM 766 O O . SER A 1 104 ? -10.353 7.611 17.358 1.00 97.81 104 SER A O 1
ATOM 768 N N . GLN A 1 105 ? -10.186 8.930 19.159 1.00 97.69 105 GLN A N 1
ATOM 769 C CA . GLN A 1 105 ? -8.772 8.626 19.400 1.00 97.69 105 GLN A CA 1
ATOM 770 C C . GLN A 1 105 ? -8.494 7.136 19.669 1.00 97.69 105 GLN A C 1
ATOM 772 O O . GLN A 1 105 ? -7.383 6.677 19.440 1.00 97.69 105 GLN A O 1
ATOM 777 N N . TYR A 1 106 ? -9.489 6.374 20.130 1.00 97.69 106 TYR A N 1
ATOM 778 C CA . TYR A 1 106 ? -9.339 4.949 20.443 1.00 97.69 106 TYR A CA 1
ATOM 779 C C . TYR A 1 106 ? -9.900 4.039 19.355 1.00 97.69 106 TYR A C 1
ATOM 781 O O . TYR A 1 106 ? -9.708 2.831 19.426 1.00 97.69 106 TYR A O 1
ATOM 789 N N . PHE A 1 107 ? -10.608 4.591 18.365 1.00 97.56 107 PHE A N 1
ATOM 790 C CA . PHE A 1 107 ? -11.375 3.786 17.426 1.00 97.56 107 PHE A CA 1
ATOM 791 C C . PHE A 1 107 ? -11.564 4.482 16.080 1.00 97.56 107 PHE A C 1
ATOM 793 O O . PHE A 1 107 ? -12.043 5.611 15.989 1.00 97.56 107 PHE A O 1
ATOM 800 N N . SER A 1 108 ? -11.225 3.770 15.015 1.00 98.06 108 SER A N 1
ATOM 801 C CA . SER A 1 108 ? -11.632 4.074 13.645 1.00 98.06 108 SER A CA 1
ATOM 802 C C . SER A 1 108 ? -12.210 2.811 13.027 1.00 98.06 108 SER A C 1
ATOM 804 O O . SER A 1 108 ? -11.719 1.718 13.307 1.00 98.06 108 SER A O 1
ATOM 806 N N . GLN A 1 109 ? -13.235 2.948 12.192 1.00 97.56 109 GLN A N 1
ATOM 807 C CA . GLN A 1 109 ? -13.970 1.815 11.639 1.00 97.56 109 GLN A CA 1
ATOM 808 C C . GLN A 1 109 ? -13.867 1.755 10.120 1.00 97.56 109 GLN A C 1
ATOM 810 O O . GLN A 1 109 ? -14.035 2.765 9.432 1.00 97.56 109 GLN A O 1
ATOM 815 N N . CYS A 1 110 ? -13.689 0.552 9.579 1.00 96.38 110 CYS A N 1
ATOM 816 C CA . CYS A 1 110 ? -13.855 0.319 8.155 1.00 96.38 110 CYS A CA 1
ATOM 817 C C . CYS A 1 110 ? -15.311 0.551 7.743 1.00 96.38 110 CYS A C 1
ATOM 819 O O . CYS A 1 110 ? -16.215 -0.175 8.143 1.00 96.38 110 CYS A O 1
ATOM 821 N N . LYS A 1 111 ? -15.562 1.562 6.918 1.00 95.44 111 LYS A N 1
ATOM 822 C CA . LYS A 1 111 ? -16.902 1.869 6.403 1.00 95.44 111 LYS A CA 1
ATOM 823 C C . LYS A 1 111 ? -16.911 1.819 4.882 1.00 95.44 111 LYS A C 1
ATOM 825 O O . LYS A 1 111 ? -15.860 2.014 4.271 1.00 95.44 111 LYS A O 1
ATOM 830 N N . PRO A 1 112 ? -18.073 1.572 4.247 1.00 93.12 112 PRO A N 1
ATOM 831 C CA . PRO A 1 112 ? -18.194 1.616 2.798 1.00 93.12 112 PRO A CA 1
ATOM 832 C C . PRO A 1 112 ? -17.563 2.887 2.233 1.00 93.12 112 PRO A C 1
ATOM 834 O O . PRO A 1 112 ? -17.868 4.002 2.665 1.00 93.12 112 PRO A O 1
ATOM 837 N N . ASN A 1 113 ? -16.671 2.713 1.265 1.00 85.69 113 ASN A N 1
ATOM 838 C CA . ASN A 1 113 ? -16.078 3.824 0.549 1.00 85.69 113 ASN A CA 1
ATOM 839 C C . ASN A 1 113 ? -17.069 4.319 -0.509 1.00 85.69 113 ASN A C 1
ATOM 841 O O . ASN A 1 113 ? -16.906 4.080 -1.701 1.00 85.69 113 ASN A O 1
ATOM 845 N N . ILE A 1 114 ? -18.131 4.986 -0.053 1.00 72.81 114 ILE A N 1
ATOM 846 C CA . ILE A 1 114 ? -19.076 5.725 -0.896 1.00 72.81 114 ILE A CA 1
ATOM 847 C C . ILE A 1 114 ? -18.439 7.041 -1.353 1.00 72.81 114 ILE A C 1
ATOM 849 O O . ILE A 1 114 ? -18.946 8.129 -1.090 1.00 72.81 114 ILE A O 1
ATOM 853 N N . THR A 1 115 ? -17.293 6.972 -2.029 1.00 58.28 115 THR A N 1
ATOM 854 C CA . THR A 1 115 ? -16.956 8.036 -2.976 1.00 58.28 115 THR A CA 1
ATOM 855 C C . THR A 1 115 ? -17.997 7.901 -4.070 1.00 58.28 115 THR A C 1
ATOM 857 O O . THR A 1 115 ? -18.012 6.884 -4.757 1.00 58.28 115 THR A O 1
ATOM 860 N N . ALA A 1 116 ? -18.943 8.840 -4.109 1.00 45.91 116 ALA A N 1
ATOM 861 C CA . ALA A 1 116 ? -20.154 8.786 -4.910 1.00 45.91 116 ALA A CA 1
ATOM 862 C C . ALA A 1 116 ? -19.915 8.120 -6.272 1.00 45.91 116 ALA A C 1
ATOM 864 O O . ALA A 1 116 ? -19.340 8.710 -7.186 1.00 45.91 116 ALA A O 1
ATOM 865 N N . THR A 1 117 ? -20.391 6.881 -6.407 1.00 41.12 117 THR A N 1
ATOM 866 C CA . THR A 1 117 ? -20.836 6.368 -7.692 1.00 41.12 117 THR A CA 1
ATOM 867 C C . THR A 1 117 ? -21.932 7.326 -8.130 1.00 41.12 117 THR A C 1
ATOM 869 O O . THR A 1 117 ? -23.084 7.201 -7.716 1.00 41.12 117 THR A O 1
ATOM 872 N N . THR A 1 118 ? -21.564 8.350 -8.895 1.00 40.50 118 THR A N 1
ATOM 873 C CA . THR A 1 118 ? -22.517 9.122 -9.674 1.00 40.50 118 THR A CA 1
ATOM 874 C C . THR A 1 118 ? -23.227 8.120 -10.574 1.00 40.50 118 THR A C 1
ATOM 876 O O . THR A 1 118 ? -22.667 7.647 -11.555 1.00 40.50 118 THR A O 1
ATOM 879 N N . LEU A 1 119 ? -24.413 7.709 -10.134 1.00 43.69 119 LEU A N 1
ATOM 880 C CA . LEU A 1 119 ? -25.567 7.310 -10.927 1.00 43.69 119 LEU A CA 1
ATOM 881 C C . LEU A 1 119 ? -25.240 6.844 -12.361 1.00 43.69 119 LEU A C 1
ATOM 883 O O . LEU A 1 119 ? -25.458 7.572 -13.321 1.00 43.69 119 LEU A O 1
ATOM 887 N N . GLN A 1 120 ? -24.820 5.588 -12.521 1.00 37.31 120 GLN A N 1
ATOM 888 C CA . GLN A 1 120 ? -25.172 4.809 -13.718 1.00 37.31 120 GLN A CA 1
ATOM 889 C C . GLN A 1 120 ? -26.262 3.780 -13.396 1.00 37.31 120 GLN A C 1
ATOM 891 O O . GLN A 1 120 ? -26.301 2.684 -13.942 1.00 37.31 120 GLN A O 1
ATOM 896 N N . TYR A 1 121 ? -27.202 4.161 -12.528 1.00 41.03 121 TYR A N 1
ATOM 897 C CA . TYR A 1 121 ? -28.541 3.590 -12.574 1.00 41.03 121 TYR A CA 1
ATOM 898 C C . TYR A 1 121 ? -29.339 4.425 -13.576 1.00 41.03 121 TYR A C 1
ATOM 900 O O . TYR A 1 121 ? -30.040 5.359 -13.199 1.00 41.03 121 TYR A O 1
ATOM 908 N N . VAL A 1 122 ? -29.161 4.151 -14.870 1.00 37.00 122 VAL A N 1
ATOM 909 C CA . VAL A 1 122 ? -30.126 4.606 -15.874 1.00 37.00 122 VAL A CA 1
ATOM 910 C C . VAL A 1 122 ? -31.324 3.669 -15.725 1.00 37.00 122 VAL A C 1
ATOM 912 O O . VAL A 1 122 ? -31.176 2.477 -16.006 1.00 37.00 122 VAL A O 1
ATOM 915 N N . PRO A 1 123 ? -32.491 4.127 -15.239 1.00 40.22 123 PRO A N 1
ATOM 916 C CA . PRO A 1 123 ? -33.670 3.288 -15.278 1.00 40.22 123 PRO A CA 1
ATOM 917 C C . PRO A 1 123 ? -34.017 3.068 -16.752 1.00 40.22 123 PRO A C 1
ATOM 919 O O . PRO A 1 123 ? -34.274 4.016 -17.492 1.00 40.22 123 PRO A O 1
ATOM 922 N N . VAL A 1 124 ? -34.007 1.808 -17.190 1.00 43.00 124 VAL A N 1
ATOM 923 C CA . VAL A 1 124 ? -34.637 1.405 -18.449 1.00 43.00 124 VAL A CA 1
ATOM 924 C C . VAL A 1 124 ? -36.142 1.553 -18.246 1.00 43.00 124 VAL A C 1
ATOM 926 O O . VAL A 1 124 ? -36.833 0.597 -17.898 1.00 43.00 124 VAL A O 1
ATOM 929 N N . LEU A 1 125 ? -36.653 2.771 -18.405 1.00 37.84 125 LEU A N 1
ATOM 930 C CA . LEU A 1 125 ? -38.078 2.988 -18.591 1.00 37.84 125 LEU A CA 1
ATOM 931 C C . LEU A 1 125 ? -38.378 2.800 -20.075 1.00 37.84 125 LEU A C 1
ATOM 933 O O . LEU A 1 125 ? -37.980 3.585 -20.931 1.00 37.84 125 LEU A O 1
ATOM 937 N N . ARG A 1 126 ? -39.050 1.683 -20.354 1.00 42.16 126 ARG A N 1
ATOM 938 C CA . ARG A 1 126 ? -39.862 1.494 -21.552 1.00 42.16 126 ARG A CA 1
ATOM 939 C C . ARG A 1 126 ? -40.987 2.528 -21.546 1.00 42.16 126 ARG A C 1
ATOM 941 O O . ARG A 1 126 ? -41.766 2.504 -20.604 1.00 42.16 126 ARG A O 1
ATOM 948 N N . GLU A 1 127 ? -41.143 3.267 -22.637 1.00 36.84 127 GLU A N 1
ATOM 949 C CA . GLU A 1 127 ? -42.434 3.734 -23.171 1.00 36.84 127 GLU A CA 1
ATOM 950 C C . GLU A 1 127 ? -42.289 3.664 -24.706 1.00 36.84 127 GLU A C 1
ATOM 952 O O . GLU A 1 127 ? -41.385 4.270 -25.268 1.00 36.84 127 GLU A O 1
ATOM 957 N N . VAL A 1 128 ? -42.829 2.644 -25.386 1.00 41.31 128 VAL A N 1
ATOM 958 C CA . VAL A 1 128 ? -44.130 2.674 -26.086 1.00 41.31 128 VAL A CA 1
ATOM 959 C C . VAL A 1 128 ? -44.689 4.072 -26.369 1.00 41.31 128 VAL A C 1
ATOM 961 O O . VAL A 1 128 ? -45.384 4.637 -25.533 1.00 41.31 128 VAL A O 1
ATOM 964 N N . ALA A 1 129 ? -44.448 4.551 -27.590 1.00 37.09 129 ALA A N 1
ATOM 965 C CA . ALA A 1 129 ? -45.413 5.247 -28.443 1.00 37.09 129 ALA A CA 1
ATOM 966 C C . ALA A 1 129 ? -44.970 5.094 -29.905 1.00 37.09 129 ALA A C 1
ATOM 968 O O . ALA A 1 129 ? -43.767 5.319 -30.173 1.00 37.09 129 ALA A O 1
#